Protein AF-A0A174MTY3-F1 (afdb_monomer)

pLDDT: mean 85.65, std 14.79, range [45.59, 98.19]

Foldseek 3Di:
DALVVLCVLQVHDSVVLVVQLVVCCVVVQDPPVQQWDWDDPDPPDIGIDGDPSSSLSCLVVDDGPSSVVVVVVVCCVVVVVVPPPPPDDDDDPDPDDDDPDDDD

Nearest PDB structures (foldseek):
  7qvb-assembly1_A  TM=4.649E-01  e=1.161E+00  Deinococcus radiodurans R1 = ATCC 13939 = DSM 20539
  7rmw-assembly1_A  TM=5.663E-01  e=4.670E+00  Bacillus subtilis

Organism: Bacteroides uniformis (NCBI:txid820)

Secondary structure (DSSP, 8-state):
--HHHHHHHHT--HHHHHHHHHHHHHTTSS-TTTSEEEEEEETTEEEEEE-HHHHHHHHHH--SHHHHHHHHHHHHHHHHTT----------------------

Sequence (104 aa):
MTEREICELFGVIAPTVRAEIKALCKSGVLSIYDIQRIIRISDRYSAEVYNLETIAALAFRVESFGAAKVRRALLERIIHERKEKTAVFVSVVSDGKPNSRWKA

Structure (mmCIF, 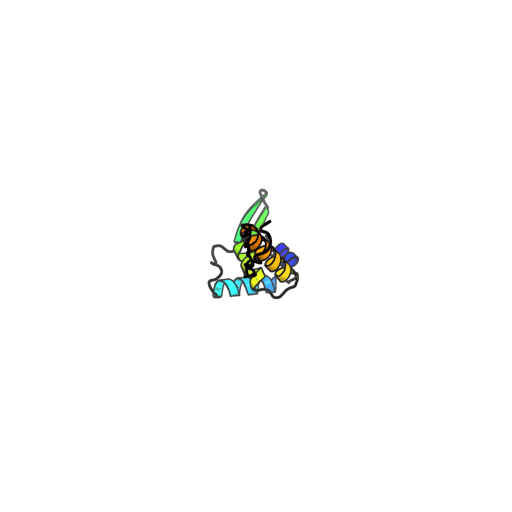N/CA/C/O backbone):
data_AF-A0A174MTY3-F1
#
_entry.id   AF-A0A174MTY3-F1
#
loop_
_atom_site.group_PDB
_atom_site.id
_atom_site.type_symbol
_atom_site.label_atom_id
_atom_site.label_alt_id
_atom_site.label_comp_id
_atom_site.label_asym_id
_atom_site.label_entity_id
_atom_site.label_seq_id
_atom_site.pdbx_PDB_ins_code
_atom_site.Cartn_x
_atom_site.Cartn_y
_atom_site.Cartn_z
_atom_site.occupancy
_atom_site.B_iso_or_equiv
_atom_site.auth_seq_id
_atom_site.auth_comp_id
_atom_site.auth_asym_id
_atom_site.auth_atom_id
_atom_site.pdbx_PDB_model_num
ATOM 1 N N . MET A 1 1 ? 2.058 -0.117 9.845 1.00 92.88 1 MET A N 1
ATOM 2 C CA . MET A 1 1 ? 2.232 1.244 9.302 1.00 92.88 1 MET A CA 1
ATOM 3 C C . MET A 1 1 ? 0.869 1.886 9.153 1.00 92.88 1 MET A C 1
ATOM 5 O O . MET A 1 1 ? -0.063 1.171 8.812 1.00 92.88 1 MET A O 1
ATOM 9 N N . THR A 1 2 ? 0.728 3.174 9.434 1.00 94.50 2 THR A N 1
ATOM 10 C CA . THR A 1 2 ? -0.524 3.925 9.243 1.00 94.50 2 THR A CA 1
ATOM 11 C C . THR A 1 2 ? -0.748 4.261 7.765 1.00 94.50 2 THR A C 1
ATOM 13 O O . THR A 1 2 ? 0.181 4.190 6.960 1.00 94.50 2 THR A O 1
ATOM 16 N N . GLU A 1 3 ? -1.968 4.668 7.393 1.00 95.00 3 GLU A N 1
ATOM 17 C CA . GLU A 1 3 ? -2.273 5.126 6.024 1.00 95.00 3 GLU A CA 1
ATOM 18 C C . GLU A 1 3 ? -1.318 6.245 5.579 1.00 95.00 3 GLU A C 1
ATOM 20 O O . GLU A 1 3 ? -0.807 6.225 4.460 1.00 95.00 3 GLU A O 1
ATOM 25 N N . ARG A 1 4 ? -1.021 7.187 6.482 1.00 95.75 4 ARG A N 1
ATOM 26 C CA . ARG A 1 4 ? -0.103 8.297 6.220 1.00 95.75 4 ARG A CA 1
ATOM 27 C C . ARG A 1 4 ? 1.312 7.811 5.915 1.00 95.75 4 ARG A C 1
ATOM 29 O O . ARG A 1 4 ? 1.889 8.231 4.919 1.00 95.75 4 ARG A O 1
ATOM 36 N N . GLU A 1 5 ? 1.851 6.913 6.734 1.00 96.75 5 GLU A N 1
ATOM 37 C CA . GLU A 1 5 ? 3.191 6.356 6.511 1.00 96.75 5 GLU A CA 1
ATOM 38 C C . GLU A 1 5 ? 3.268 5.595 5.178 1.00 96.75 5 GLU A C 1
ATOM 40 O O . GLU A 1 5 ? 4.291 5.637 4.502 1.00 96.75 5 GLU A O 1
ATOM 45 N N . ILE A 1 6 ? 2.186 4.923 4.765 1.00 97.19 6 ILE A N 1
ATOM 46 C CA . ILE A 1 6 ? 2.108 4.249 3.458 1.00 97.19 6 ILE A CA 1
ATOM 47 C C . ILE A 1 6 ? 2.093 5.267 2.313 1.00 97.19 6 ILE A C 1
ATOM 49 O O . ILE A 1 6 ? 2.787 5.073 1.314 1.00 97.19 6 ILE A O 1
ATOM 53 N N . CYS A 1 7 ? 1.333 6.356 2.453 1.00 97.56 7 CYS A N 1
ATOM 54 C CA . CYS A 1 7 ? 1.312 7.447 1.478 1.00 97.56 7 CYS A CA 1
ATOM 55 C C . CYS A 1 7 ? 2.710 8.038 1.281 1.00 97.56 7 CYS A C 1
ATOM 57 O O . CYS A 1 7 ? 3.165 8.182 0.148 1.00 97.56 7 CYS A O 1
ATOM 59 N N . GLU A 1 8 ? 3.410 8.320 2.381 1.00 97.94 8 GLU A N 1
ATOM 60 C CA . GLU A 1 8 ? 4.777 8.846 2.375 1.00 97.94 8 GLU A CA 1
ATOM 61 C C . GLU A 1 8 ? 5.768 7.831 1.777 1.00 97.94 8 GLU A C 1
ATOM 63 O O . GLU A 1 8 ? 6.570 8.192 0.916 1.00 97.94 8 GLU A O 1
ATOM 68 N N . LEU A 1 9 ? 5.668 6.548 2.151 1.00 97.69 9 LEU A N 1
ATOM 69 C CA . LEU A 1 9 ? 6.522 5.471 1.635 1.00 97.69 9 LEU A CA 1
ATOM 70 C C . LEU A 1 9 ? 6.396 5.305 0.116 1.00 97.69 9 LEU A C 1
ATOM 72 O O . LEU A 1 9 ? 7.399 5.145 -0.583 1.00 97.69 9 LEU A O 1
ATOM 76 N N . PHE A 1 10 ? 5.168 5.309 -0.402 1.00 98.00 10 PHE A N 1
ATOM 77 C CA . PHE A 1 10 ? 4.911 5.115 -1.825 1.00 98.00 10 PHE A CA 1
ATOM 78 C C . PHE A 1 10 ? 4.926 6.416 -2.627 1.00 98.00 10 PHE A C 1
ATOM 80 O O . PHE A 1 10 ? 5.002 6.348 -3.853 1.00 98.00 10 PHE A O 1
ATOM 87 N N . GLY A 1 11 ? 4.902 7.583 -1.986 1.00 97.69 11 GLY A N 1
ATOM 88 C CA . GLY A 1 11 ? 4.771 8.868 -2.672 1.00 97.69 11 GLY A CA 1
ATOM 89 C C . GLY A 1 11 ? 3.425 9.004 -3.387 1.00 97.69 11 GLY A C 1
ATOM 90 O O . GLY A 1 11 ? 3.373 9.486 -4.515 1.00 97.69 11 GLY A O 1
ATOM 91 N N . VAL A 1 12 ? 2.348 8.522 -2.761 1.00 97.56 12 VAL A N 1
ATOM 92 C CA . VAL A 1 12 ? 0.974 8.578 -3.288 1.00 97.56 12 VAL A CA 1
ATOM 93 C C . VAL A 1 12 ? 0.039 9.226 -2.275 1.00 97.56 12 VAL A C 1
ATOM 95 O O . VAL A 1 12 ? 0.393 9.418 -1.115 1.00 97.56 12 VAL A O 1
ATOM 98 N N . ILE A 1 13 ? -1.178 9.552 -2.703 1.00 97.25 13 ILE A N 1
ATOM 99 C CA . ILE A 1 13 ? -2.202 10.129 -1.831 1.00 97.25 13 ILE A CA 1
ATOM 100 C C . ILE A 1 13 ? -3.082 9.046 -1.196 1.00 97.25 13 ILE A C 1
ATOM 102 O O . ILE A 1 13 ? -3.299 7.974 -1.763 1.00 97.25 13 ILE A O 1
ATOM 106 N N . ALA A 1 14 ? -3.663 9.366 -0.040 1.00 96.88 14 ALA A N 1
ATOM 107 C CA . ALA A 1 14 ? -4.511 8.451 0.723 1.00 96.88 14 ALA A CA 1
ATOM 108 C C . ALA A 1 14 ? -5.692 7.848 -0.074 1.00 96.88 14 ALA A C 1
ATOM 110 O O . ALA A 1 14 ? -5.931 6.645 0.042 1.00 96.88 14 ALA A O 1
ATOM 111 N N . PRO A 1 15 ? -6.396 8.598 -0.953 1.00 97.94 15 PRO A N 1
ATOM 112 C CA . PRO A 1 15 ? -7.421 8.014 -1.819 1.00 97.94 15 PRO A CA 1
ATOM 113 C C . PRO A 1 15 ? -6.921 6.857 -2.694 1.00 97.94 15 PRO A C 1
ATOM 115 O O . PRO A 1 15 ? -7.645 5.877 -2.854 1.00 97.94 15 PRO A O 1
ATOM 118 N N . THR A 1 16 ? -5.693 6.937 -3.215 1.00 97.38 16 THR A N 1
ATOM 119 C CA . THR A 1 16 ? -5.086 5.866 -4.017 1.00 97.38 16 THR A CA 1
ATOM 120 C C . THR A 1 16 ? -4.885 4.616 -3.171 1.00 97.38 16 THR A C 1
ATOM 122 O O . THR A 1 16 ? -5.311 3.536 -3.567 1.00 97.38 16 THR A O 1
ATOM 125 N N . VAL A 1 17 ? -4.319 4.762 -1.969 1.00 96.19 17 VAL A N 1
ATOM 126 C CA . VAL A 1 17 ? -4.102 3.635 -1.047 1.00 96.19 17 VAL A CA 1
ATOM 127 C C . VAL A 1 17 ? -5.423 2.929 -0.736 1.00 96.19 17 VAL A C 1
ATOM 129 O O . VAL A 1 17 ? -5.524 1.715 -0.900 1.00 96.19 17 VAL A O 1
ATOM 132 N N . ARG A 1 18 ? -6.474 3.677 -0.377 1.00 95.56 18 ARG A N 1
ATOM 133 C CA . ARG A 1 18 ? -7.797 3.094 -0.084 1.00 95.56 18 ARG A CA 1
ATOM 134 C C . ARG A 1 18 ? -8.420 2.394 -1.285 1.00 95.56 18 ARG A C 1
ATOM 136 O O . ARG A 1 18 ? -9.031 1.336 -1.126 1.00 95.56 18 ARG A O 1
ATOM 143 N N . ALA A 1 19 ? -8.289 2.979 -2.477 1.00 96.75 19 ALA A N 1
ATOM 144 C CA . ALA A 1 19 ? -8.797 2.377 -3.704 1.00 96.75 19 ALA A CA 1
ATOM 145 C C . ALA A 1 19 ? -8.099 1.041 -3.996 1.00 96.75 19 ALA A C 1
ATOM 147 O O . ALA A 1 19 ? -8.778 0.043 -4.250 1.00 96.75 19 ALA A O 1
ATOM 148 N N . GLU A 1 20 ? -6.771 0.996 -3.874 1.00 96.25 20 GLU A N 1
ATOM 149 C CA . GLU A 1 20 ? -5.994 -0.216 -4.129 1.00 96.25 20 GLU A CA 1
ATOM 150 C C . GLU A 1 20 ? -6.233 -1.303 -3.082 1.00 96.25 20 GLU A C 1
ATOM 152 O O . GLU A 1 20 ? -6.395 -2.467 -3.446 1.00 96.25 20 GLU A O 1
ATOM 157 N N . ILE A 1 21 ? -6.360 -0.948 -1.799 1.00 95.19 21 ILE A N 1
ATOM 158 C CA . ILE A 1 21 ? -6.750 -1.902 -0.749 1.00 95.19 21 ILE A CA 1
ATOM 159 C C . ILE A 1 21 ? -8.113 -2.510 -1.078 1.00 95.19 21 ILE A C 1
ATOM 161 O O . ILE A 1 21 ? -8.259 -3.732 -1.093 1.00 95.19 21 ILE A O 1
ATOM 165 N N . LYS A 1 22 ? -9.108 -1.682 -1.422 1.00 94.94 22 LYS A N 1
ATOM 166 C CA . LYS A 1 22 ? -10.442 -2.168 -1.803 1.00 94.94 22 LYS A CA 1
ATOM 167 C C . LYS A 1 22 ? -10.373 -3.100 -3.010 1.00 94.94 22 LYS A C 1
ATOM 169 O O . LYS A 1 22 ? -11.090 -4.100 -3.058 1.00 94.94 22 LYS A O 1
ATOM 174 N N . ALA A 1 23 ? -9.530 -2.788 -3.987 1.00 95.56 23 ALA A N 1
ATOM 175 C CA . ALA A 1 23 ? -9.363 -3.611 -5.171 1.00 95.56 23 ALA A CA 1
ATOM 176 C C . ALA A 1 23 ? -8.643 -4.940 -4.869 1.00 95.56 23 ALA A C 1
ATOM 178 O O . ALA A 1 23 ? -9.024 -5.971 -5.422 1.00 95.56 23 ALA A O 1
ATOM 179 N N . LEU A 1 24 ? -7.674 -4.943 -3.948 1.00 95.31 24 LEU A N 1
ATOM 180 C CA . LEU A 1 24 ? -7.007 -6.147 -3.444 1.00 95.31 24 LEU A CA 1
ATOM 181 C C . LEU A 1 24 ? -7.963 -7.065 -2.672 1.00 95.31 24 LEU A C 1
ATOM 183 O O . LEU A 1 24 ? -7.962 -8.275 -2.909 1.00 95.31 24 LEU A O 1
ATOM 187 N N . CYS A 1 25 ? -8.836 -6.491 -1.838 1.00 93.94 25 CYS A N 1
ATOM 188 C CA . CYS A 1 25 ? -9.903 -7.228 -1.150 1.00 93.94 25 CYS A CA 1
ATOM 189 C C . CYS A 1 25 ? -10.842 -7.906 -2.148 1.00 93.94 25 CYS A C 1
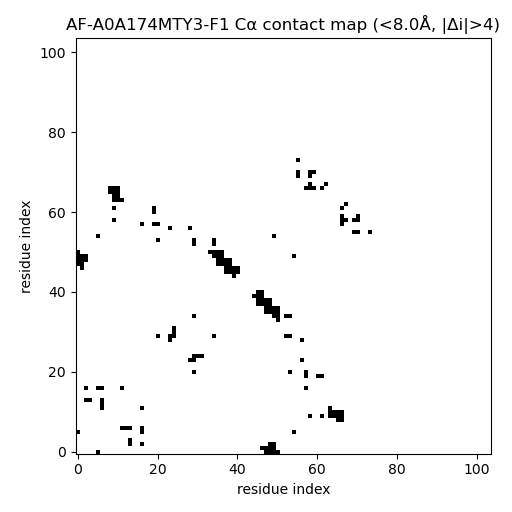ATOM 191 O O . CYS A 1 25 ? -11.133 -9.091 -2.038 1.00 93.94 25 CYS A O 1
ATOM 193 N N . LYS A 1 26 ? -11.294 -7.155 -3.163 1.00 94.62 26 LYS A N 1
ATOM 194 C CA . LYS A 1 26 ? -12.175 -7.682 -4.216 1.00 94.62 26 LYS A CA 1
ATOM 195 C C . LYS A 1 26 ? -11.532 -8.814 -5.011 1.00 94.62 26 LYS A C 1
ATOM 197 O O . LYS A 1 26 ? -12.238 -9.713 -5.444 1.00 94.62 26 LYS A O 1
ATOM 202 N N . SER A 1 27 ? -10.216 -8.767 -5.211 1.00 93.56 27 SER A N 1
ATOM 203 C CA . SER A 1 27 ? -9.478 -9.842 -5.881 1.00 93.56 27 SER A CA 1
ATOM 204 C C . SER A 1 27 ? -9.190 -11.060 -4.995 1.00 93.56 27 SER A C 1
ATOM 206 O O . SER A 1 27 ? -8.626 -12.026 -5.491 1.00 93.56 27 SER A O 1
ATOM 208 N N . GLY A 1 28 ? -9.521 -11.023 -3.699 1.00 91.88 28 GLY A N 1
ATOM 209 C CA . GLY A 1 28 ? -9.220 -12.106 -2.755 1.00 91.88 28 GLY A CA 1
ATOM 210 C C . GLY A 1 28 ? -7.747 -12.211 -2.344 1.00 91.88 28 GLY A C 1
ATOM 211 O O . GLY A 1 28 ? -7.391 -13.123 -1.608 1.00 91.88 28 GLY A O 1
ATOM 212 N N . VAL A 1 29 ? -6.890 -11.281 -2.785 1.00 92.50 29 VAL A N 1
ATOM 213 C CA . VAL A 1 29 ? -5.472 -11.221 -2.386 1.00 92.50 29 VAL A CA 1
ATOM 214 C C . VAL A 1 29 ? -5.334 -10.824 -0.917 1.00 9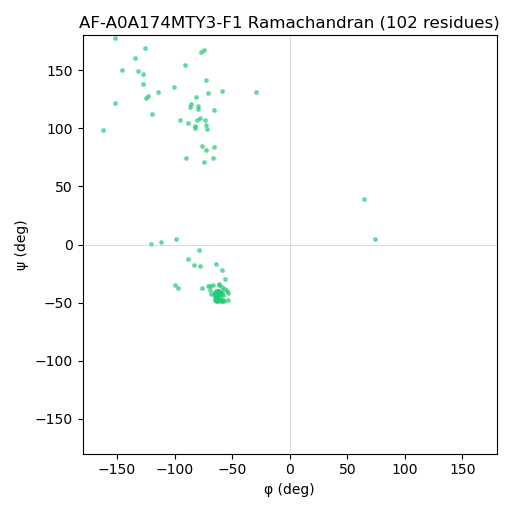2.50 29 VAL A C 1
ATOM 216 O O . VAL A 1 29 ? -4.442 -11.313 -0.234 1.00 92.50 29 VAL A O 1
ATOM 219 N N . LEU A 1 30 ? -6.216 -9.944 -0.434 1.00 92.25 30 LEU A N 1
ATOM 220 C CA . LEU A 1 30 ? -6.302 -9.576 0.976 1.00 92.25 30 LEU A CA 1
ATOM 221 C C . LEU A 1 30 ? -7.640 -10.038 1.554 1.00 92.25 30 LEU A C 1
ATOM 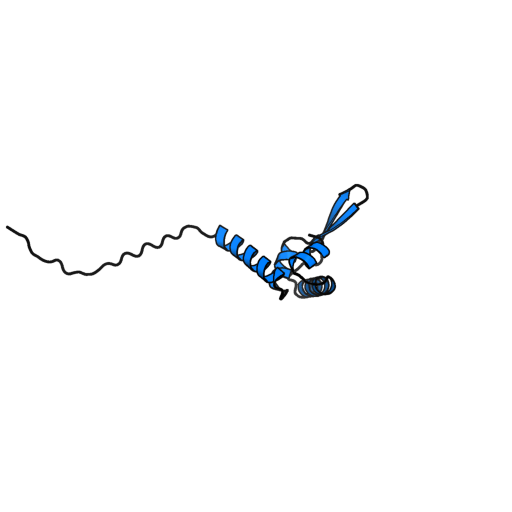223 O O . LEU A 1 30 ? -8.699 -9.762 0.987 1.00 92.25 30 LEU A O 1
ATOM 227 N N . SER A 1 31 ? -7.584 -10.699 2.708 1.00 87.06 31 SER A N 1
ATOM 228 C CA . SER A 1 31 ? -8.748 -10.938 3.564 1.00 87.06 31 SER A CA 1
ATOM 229 C C . SER A 1 31 ? -9.168 -9.621 4.205 1.00 87.06 31 SER A C 1
ATOM 231 O O . SER A 1 31 ? -8.330 -8.948 4.795 1.00 87.06 31 SER A O 1
ATOM 233 N N . ILE A 1 32 ? -10.455 -9.265 4.136 1.00 82.00 32 ILE A N 1
ATOM 234 C CA . ILE A 1 32 ? -11.003 -8.024 4.725 1.00 82.00 32 ILE A CA 1
ATOM 235 C C . ILE A 1 32 ? -10.701 -7.925 6.229 1.00 82.00 32 ILE A C 1
ATOM 237 O O . ILE A 1 32 ? -10.548 -6.826 6.758 1.00 82.00 32 ILE A O 1
ATOM 241 N N . TYR A 1 33 ? -10.587 -9.066 6.907 1.00 79.44 33 TYR A N 1
ATOM 242 C CA . TYR A 1 33 ? -10.418 -9.141 8.356 1.00 79.44 33 TYR A CA 1
ATOM 243 C C . TYR A 1 33 ? -8.968 -8.971 8.819 1.00 79.44 33 TYR A C 1
ATOM 245 O O . TYR A 1 33 ? -8.748 -8.629 9.977 1.00 79.44 33 TYR A O 1
ATOM 253 N N . ASP A 1 34 ? -7.992 -9.141 7.923 1.00 80.00 34 ASP A N 1
ATOM 254 C CA . ASP A 1 34 ? -6.574 -9.227 8.300 1.00 80.00 34 ASP A CA 1
ATOM 255 C C . ASP A 1 34 ? -5.740 -8.029 7.829 1.00 80.00 34 ASP A C 1
ATOM 257 O O . ASP A 1 34 ? -4.537 -7.968 8.062 1.00 80.00 34 ASP A O 1
ATOM 261 N N . ILE A 1 35 ? -6.371 -7.041 7.192 1.00 84.94 35 ILE A N 1
ATOM 262 C CA . ILE A 1 35 ? -5.698 -5.894 6.555 1.00 84.94 35 ILE A CA 1
ATOM 263 C C . ILE A 1 35 ? -4.999 -5.003 7.580 1.00 84.94 35 ILE A C 1
ATOM 265 O O . ILE A 1 35 ? -3.876 -4.532 7.371 1.00 84.94 35 ILE A O 1
ATOM 269 N N . GLN A 1 36 ? -5.683 -4.751 8.690 1.00 86.81 36 GLN A N 1
ATOM 270 C CA . GLN A 1 36 ? -5.302 -3.742 9.660 1.00 86.81 36 GLN A CA 1
ATOM 271 C C . GLN A 1 36 ? -5.646 -4.178 11.075 1.00 86.81 36 GLN A C 1
ATOM 273 O O . GLN A 1 36 ? -6.618 -4.887 11.319 1.00 86.81 36 GLN A O 1
ATOM 278 N N . ARG A 1 37 ? -4.845 -3.705 12.023 1.00 88.00 37 ARG A N 1
ATOM 279 C CA . ARG A 1 37 ? -5.066 -3.892 13.455 1.00 88.00 37 ARG A CA 1
ATOM 280 C C . ARG A 1 37 ? -5.022 -2.549 14.156 1.00 88.00 37 ARG A C 1
ATOM 282 O O . ARG A 1 37 ? -4.249 -1.671 13.776 1.00 88.00 37 ARG A O 1
ATOM 289 N N . ILE A 1 38 ? -5.809 -2.412 15.211 1.00 88.94 38 ILE A N 1
ATOM 290 C CA . ILE A 1 38 ? -5.735 -1.252 16.092 1.00 88.94 38 ILE A CA 1
ATOM 291 C C . ILE A 1 38 ? -4.662 -1.542 17.140 1.00 88.94 38 ILE A C 1
ATOM 293 O O . ILE A 1 38 ? -4.780 -2.495 17.908 1.00 88.94 38 ILE A O 1
ATOM 297 N N . ILE A 1 39 ? -3.609 -0.729 17.170 1.00 88.94 39 ILE A N 1
ATOM 298 C CA . ILE A 1 39 ? -2.603 -0.761 18.234 1.00 88.94 39 ILE A CA 1
ATOM 299 C C . ILE A 1 39 ? -2.866 0.369 19.222 1.00 88.94 39 ILE A C 1
ATOM 301 O O . ILE A 1 39 ? -3.125 1.507 18.832 1.00 88.94 39 ILE A O 1
ATOM 305 N N . ARG A 1 40 ? -2.791 0.063 20.517 1.00 90.50 40 ARG A N 1
ATOM 306 C CA . ARG A 1 40 ? -2.859 1.069 21.579 1.00 90.50 40 ARG A CA 1
ATOM 307 C C . ARG A 1 40 ? -1.456 1.619 21.804 1.00 90.50 40 ARG A C 1
ATOM 309 O O . ARG A 1 40 ? -0.536 0.864 22.098 1.00 90.50 40 ARG A O 1
ATOM 316 N N . ILE A 1 41 ? -1.301 2.923 21.622 1.00 86.56 41 ILE A N 1
ATOM 317 C CA . ILE A 1 41 ? -0.026 3.632 21.786 1.00 86.56 41 ILE A CA 1
ATOM 318 C C . ILE A 1 41 ? 0.039 4.262 23.181 1.00 86.56 41 ILE A C 1
ATOM 320 O O . ILE A 1 41 ? 1.089 4.269 23.811 1.00 86.56 41 ILE A O 1
ATOM 324 N N . SER A 1 42 ? -1.089 4.765 23.685 1.00 90.19 42 SER A N 1
ATOM 325 C CA . SER A 1 42 ? -1.229 5.261 25.056 1.00 90.19 42 SER A CA 1
ATOM 326 C C . SER A 1 42 ? -2.671 5.111 25.532 1.00 90.19 42 SER A C 1
ATOM 328 O O . SER A 1 42 ? -3.547 4.706 24.764 1.00 90.19 42 SER A O 1
ATOM 330 N N . ASP A 1 43 ? -2.951 5.470 26.787 1.00 82.56 43 ASP A N 1
ATOM 331 C CA . ASP A 1 43 ? -4.274 5.255 27.376 1.00 82.56 43 ASP A CA 1
ATOM 332 C C . ASP A 1 43 ? -5.437 5.925 26.642 1.00 82.56 43 ASP A C 1
ATOM 334 O O . ASP A 1 43 ? -6.582 5.479 26.748 1.00 82.56 43 ASP A O 1
ATOM 338 N N . ARG A 1 44 ? -5.142 6.967 25.863 1.00 88.94 44 ARG A N 1
ATOM 339 C CA . ARG A 1 44 ? -6.126 7.685 25.047 1.00 88.94 44 ARG A CA 1
ATOM 340 C C . ARG A 1 44 ? -5.819 7.670 23.554 1.00 88.94 44 ARG A C 1
ATOM 342 O O . ARG A 1 44 ? -6.568 8.273 22.793 1.00 88.94 44 ARG A O 1
ATOM 349 N N . TYR A 1 45 ? -4.735 7.023 23.127 1.00 87.12 45 TYR A N 1
ATOM 350 C CA . TYR A 1 45 ? -4.309 7.051 21.732 1.00 87.12 45 TYR A CA 1
ATOM 351 C C . TYR A 1 45 ? -4.164 5.644 21.167 1.00 87.12 45 TYR A C 1
ATOM 353 O O . TYR A 1 45 ? -3.449 4.796 21.706 1.00 87.12 45 TYR A O 1
ATOM 361 N N . SER A 1 46 ? -4.838 5.416 20.047 1.00 88.25 46 SER A N 1
ATOM 362 C CA . SER A 1 46 ? -4.739 4.190 19.269 1.00 88.25 46 SER A CA 1
ATOM 363 C C . SER A 1 46 ? -4.534 4.536 17.803 1.00 88.25 46 SER A C 1
ATOM 365 O O . SER A 1 46 ? -4.985 5.589 17.351 1.00 88.25 46 SER A O 1
ATOM 367 N N . ALA A 1 47 ? -3.836 3.667 17.084 1.00 88.94 47 ALA A N 1
ATOM 368 C CA . ALA A 1 47 ? -3.589 3.825 15.664 1.00 88.94 47 ALA A CA 1
ATOM 369 C C . ALA A 1 47 ? -4.002 2.567 14.914 1.00 88.94 47 ALA A C 1
ATOM 371 O O . ALA A 1 47 ? -3.718 1.445 15.333 1.00 88.94 47 ALA A O 1
ATOM 372 N N . GLU A 1 48 ? -4.639 2.778 13.774 1.00 90.88 48 GLU A N 1
ATOM 373 C CA . GLU A 1 48 ? -4.891 1.738 12.797 1.00 90.88 48 GLU A CA 1
ATOM 374 C C . GLU A 1 48 ? -3.617 1.506 11.986 1.00 90.88 48 GLU A C 1
ATOM 376 O O . GLU A 1 48 ? -3.072 2.422 11.361 1.00 90.88 48 GLU A O 1
ATOM 381 N N . VAL A 1 49 ? -3.097 0.284 12.054 1.00 93.62 49 VAL A N 1
ATOM 382 C CA . VAL A 1 49 ? -1.867 -0.091 11.366 1.00 93.62 49 VAL A CA 1
ATOM 383 C C . VAL A 1 49 ? -2.101 -1.265 10.438 1.00 93.62 49 VAL A C 1
ATOM 385 O O . VAL A 1 49 ? -2.572 -2.326 10.844 1.00 93.62 49 VAL A O 1
ATOM 388 N N . TYR A 1 50 ? -1.683 -1.078 9.196 1.00 94.25 50 TYR A N 1
ATOM 389 C CA . TYR A 1 50 ? -1.682 -2.099 8.166 1.00 94.25 50 TYR A CA 1
ATOM 390 C C . TYR A 1 50 ? -0.584 -3.127 8.413 1.00 94.25 50 TYR A C 1
ATOM 392 O O . TYR A 1 50 ? 0.525 -2.782 8.861 1.00 94.25 50 TYR A O 1
ATOM 400 N N . ASN A 1 51 ? -0.914 -4.386 8.129 1.00 92.44 51 ASN A N 1
ATOM 401 C CA . ASN A 1 51 ? 0.005 -5.510 8.236 1.00 92.44 51 ASN A CA 1
ATOM 402 C C . ASN A 1 51 ? 1.032 -5.516 7.079 1.00 92.4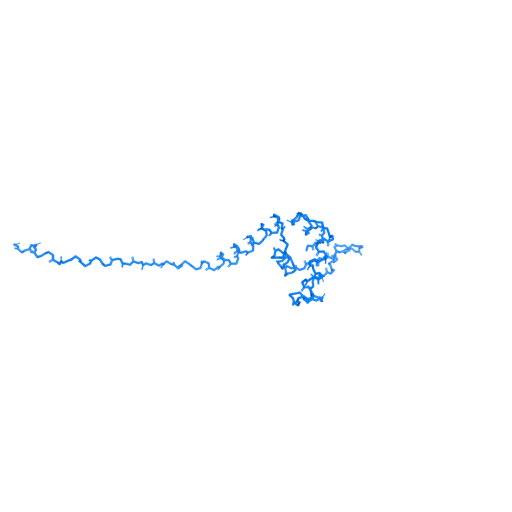4 51 ASN A C 1
ATOM 404 O O . ASN A 1 51 ? 0.910 -4.778 6.096 1.00 92.44 51 ASN A O 1
ATOM 408 N N . LEU A 1 52 ? 2.077 -6.339 7.207 1.00 91.94 52 LEU A N 1
ATOM 409 C CA . LEU A 1 52 ? 3.139 -6.405 6.198 1.00 91.94 52 LEU A CA 1
ATOM 410 C C . LEU A 1 52 ? 2.639 -6.974 4.864 1.00 91.94 52 LEU A C 1
ATOM 412 O O . LEU A 1 52 ? 3.075 -6.506 3.817 1.00 91.94 52 LEU A O 1
ATOM 416 N N . GLU A 1 53 ? 1.712 -7.932 4.895 1.00 93.06 53 GLU A N 1
ATOM 417 C CA . GLU A 1 53 ? 1.117 -8.528 3.692 1.00 93.06 53 GLU A CA 1
ATOM 418 C C . GLU A 1 53 ? 0.401 -7.479 2.838 1.00 93.06 53 GLU A C 1
ATOM 420 O O . GLU A 1 53 ? 0.602 -7.423 1.628 1.00 93.06 53 GLU A O 1
ATOM 425 N N . THR A 1 54 ? -0.347 -6.577 3.473 1.00 94.88 54 THR A N 1
ATOM 426 C CA . THR A 1 54 ? -1.016 -5.452 2.816 1.00 94.88 54 THR A CA 1
ATOM 427 C C . THR A 1 54 ? 0.001 -4.507 2.193 1.00 94.88 54 THR A C 1
ATOM 429 O O . THR A 1 54 ? -0.144 -4.125 1.034 1.00 94.88 54 THR A O 1
ATOM 432 N N . ILE A 1 55 ? 1.060 -4.150 2.927 1.00 95.69 55 ILE A N 1
ATOM 433 C CA . ILE A 1 55 ? 2.113 -3.261 2.414 1.00 95.69 55 ILE A CA 1
ATOM 434 C C . ILE A 1 55 ? 2.825 -3.910 1.219 1.00 95.69 55 ILE A C 1
ATOM 436 O O . ILE A 1 55 ? 3.065 -3.245 0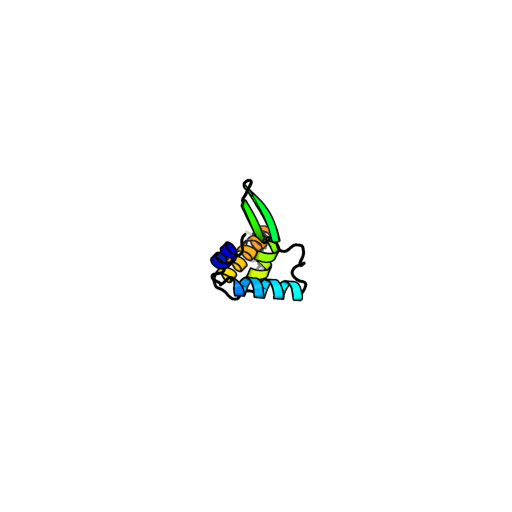.212 1.00 95.69 55 ILE A O 1
ATOM 440 N N . ALA A 1 56 ? 3.127 -5.208 1.293 1.00 96.00 56 ALA A N 1
ATOM 441 C CA . ALA A 1 56 ? 3.742 -5.951 0.201 1.00 96.00 56 ALA A CA 1
ATOM 442 C C . ALA A 1 56 ? 2.815 -6.020 -1.021 1.00 96.00 56 ALA A C 1
ATOM 444 O O . ALA A 1 56 ? 3.233 -5.673 -2.123 1.00 96.00 56 ALA A O 1
ATOM 445 N N . ALA A 1 57 ? 1.545 -6.385 -0.834 1.00 96.19 57 ALA A N 1
ATOM 446 C CA . ALA A 1 57 ? 0.560 -6.447 -1.911 1.00 96.19 57 ALA A CA 1
ATOM 447 C C . ALA A 1 57 ? 0.381 -5.085 -2.602 1.00 96.19 57 ALA A C 1
ATOM 449 O O . ALA A 1 57 ? 0.379 -5.006 -3.831 1.00 96.19 57 ALA A O 1
ATOM 450 N N . LEU A 1 58 ? 0.313 -3.998 -1.827 1.00 96.94 58 LEU A N 1
ATOM 451 C CA . LEU A 1 58 ? 0.272 -2.641 -2.369 1.00 96.94 58 LEU A CA 1
ATOM 452 C C . LEU A 1 58 ? 1.542 -2.289 -3.141 1.00 96.94 58 LEU A C 1
ATOM 454 O O . LEU A 1 58 ? 1.442 -1.701 -4.214 1.00 96.94 58 LEU A O 1
ATOM 458 N N . ALA A 1 59 ? 2.723 -2.679 -2.654 1.00 97.81 59 ALA A N 1
ATOM 459 C CA . ALA A 1 59 ? 3.969 -2.442 -3.374 1.00 97.81 59 ALA A CA 1
ATOM 460 C C . ALA A 1 59 ? 3.942 -3.092 -4.764 1.00 97.81 59 ALA A C 1
ATOM 462 O O . ALA A 1 59 ? 4.445 -2.495 -5.708 1.00 97.81 59 ALA A O 1
ATOM 463 N N . PHE A 1 60 ? 3.332 -4.269 -4.924 1.00 96.94 60 PHE A N 1
ATOM 464 C CA . PHE A 1 60 ? 3.193 -4.934 -6.227 1.00 96.94 60 PHE A CA 1
ATOM 465 C C . PHE A 1 60 ? 2.086 -4.376 -7.122 1.00 96.94 60 PHE A C 1
ATOM 467 O O . PHE A 1 60 ? 2.141 -4.582 -8.331 1.00 96.94 60 PHE A O 1
ATOM 474 N N . ARG A 1 61 ? 1.126 -3.643 -6.556 1.00 95.31 61 ARG A N 1
ATOM 475 C CA . ARG A 1 61 ? -0.024 -3.111 -7.290 1.00 95.31 61 ARG A CA 1
ATOM 476 C C . ARG A 1 61 ? 0.115 -1.638 -7.675 1.00 95.31 61 ARG A C 1
ATOM 478 O O . ARG A 1 61 ? -0.340 -1.240 -8.738 1.00 95.31 61 ARG A O 1
ATOM 485 N N . VAL A 1 62 ? 0.746 -0.832 -6.824 1.00 96.69 62 VAL A N 1
ATOM 486 C CA . VAL A 1 62 ? 0.900 0.612 -7.027 1.00 96.69 62 VAL A CA 1
ATOM 487 C C . VAL A 1 62 ? 2.060 0.907 -7.980 1.00 96.69 62 VAL A C 1
ATOM 489 O O . VAL A 1 62 ? 3.211 0.510 -7.760 1.00 96.69 62 VAL A O 1
ATOM 492 N N . GLU A 1 63 ? 1.778 1.687 -9.017 1.00 96.38 63 GLU A N 1
ATOM 493 C CA . GLU A 1 63 ? 2.774 2.181 -9.968 1.00 96.38 63 GLU A CA 1
ATOM 494 C C . GLU A 1 63 ? 3.358 3.521 -9.509 1.00 96.38 63 GLU A C 1
ATOM 496 O O . GLU A 1 63 ? 3.049 4.587 -10.034 1.00 96.38 63 GLU A O 1
ATOM 501 N N . SER A 1 64 ? 4.221 3.475 -8.495 1.00 97.81 64 SER A N 1
ATOM 502 C CA . SER A 1 64 ? 4.954 4.651 -8.026 1.00 97.81 64 SER A CA 1
ATOM 503 C C . SER A 1 64 ? 6.433 4.354 -7.805 1.00 97.81 64 SER A C 1
ATOM 505 O O . SER A 1 64 ? 6.849 3.204 -7.637 1.00 97.81 64 SER A O 1
ATOM 507 N N . PHE A 1 65 ? 7.251 5.408 -7.770 1.00 97.56 65 PHE A N 1
ATOM 508 C CA . PHE A 1 65 ? 8.682 5.280 -7.496 1.00 97.56 65 PHE A CA 1
ATOM 509 C C . PHE A 1 65 ? 8.958 4.708 -6.097 1.00 97.56 65 PHE A C 1
ATOM 511 O O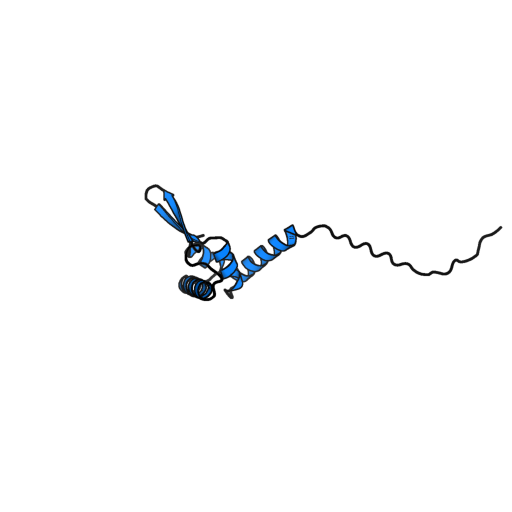 . PHE A 1 65 ? 9.829 3.851 -5.936 1.00 97.56 65 PHE A O 1
ATOM 518 N N . GLY A 1 66 ? 8.189 5.136 -5.090 1.00 97.69 66 GLY A N 1
ATOM 519 C CA . GLY A 1 66 ? 8.287 4.593 -3.735 1.00 97.69 66 GLY A CA 1
ATOM 520 C C . GLY A 1 66 ? 7.912 3.110 -3.686 1.00 97.69 66 GLY A C 1
ATOM 521 O O . GLY A 1 66 ? 8.661 2.301 -3.139 1.00 97.69 66 GLY A O 1
ATOM 522 N N . ALA A 1 67 ? 6.825 2.716 -4.357 1.00 97.88 67 ALA A N 1
ATOM 523 C CA . ALA A 1 67 ? 6.429 1.313 -4.466 1.00 97.88 67 ALA A CA 1
ATOM 524 C C . ALA A 1 67 ? 7.489 0.468 -5.191 1.00 97.88 67 ALA A C 1
ATOM 526 O O . ALA A 1 67 ? 7.809 -0.632 -4.742 1.00 97.88 67 ALA A O 1
ATOM 527 N N . ALA A 1 68 ? 8.117 0.994 -6.248 1.00 98.19 68 ALA A N 1
ATOM 528 C CA . ALA A 1 68 ? 9.206 0.316 -6.952 1.00 98.19 68 ALA A CA 1
ATOM 529 C C . ALA A 1 68 ? 10.416 0.032 -6.047 1.00 98.19 68 ALA A C 1
ATOM 531 O O . ALA A 1 68 ? 10.975 -1.066 -6.094 1.00 98.19 68 ALA A O 1
ATOM 532 N N . LYS A 1 69 ? 10.794 0.985 -5.183 1.00 98.06 69 LYS A N 1
ATOM 533 C CA . LYS A 1 69 ? 11.853 0.777 -4.182 1.00 98.06 69 LYS A CA 1
ATOM 534 C C . LYS A 1 69 ? 11.490 -0.319 -3.186 1.00 98.06 69 LYS A C 1
ATOM 536 O O . LYS A 1 69 ? 12.327 -1.168 -2.893 1.00 98.06 69 LYS A O 1
ATOM 541 N N . VAL A 1 70 ? 10.249 -0.330 -2.704 1.00 97.38 70 VAL A N 1
ATOM 542 C CA . VAL A 1 70 ? 9.770 -1.352 -1.764 1.00 97.38 70 VAL A CA 1
ATOM 543 C C . VAL A 1 70 ? 9.746 -2.732 -2.418 1.00 97.38 70 VAL A C 1
ATOM 545 O O . VAL A 1 70 ? 10.285 -3.671 -1.839 1.00 97.38 70 VAL A O 1
ATOM 548 N N . ARG A 1 71 ? 9.225 -2.862 -3.650 1.00 97.12 71 ARG A N 1
ATOM 549 C CA . ARG A 1 71 ? 9.290 -4.117 -4.425 1.00 97.12 71 ARG A CA 1
ATOM 550 C C . ARG A 1 71 ? 10.720 -4.628 -4.540 1.00 97.12 71 ARG A C 1
ATOM 552 O O . ARG A 1 71 ? 10.974 -5.799 -4.277 1.00 97.12 71 ARG A O 1
ATOM 559 N N . ARG A 1 72 ? 11.658 -3.748 -4.904 1.00 96.62 72 ARG A N 1
ATOM 560 C CA . ARG A 1 72 ? 13.076 -4.096 -5.023 1.00 96.62 72 ARG A CA 1
ATOM 561 C C . ARG A 1 72 ? 13.643 -4.594 -3.694 1.00 96.62 72 ARG A C 1
ATOM 563 O O . ARG A 1 72 ? 14.243 -5.659 -3.682 1.00 96.62 72 ARG A O 1
ATOM 570 N N . ALA A 1 73 ? 13.406 -3.882 -2.594 1.00 95.81 73 ALA A N 1
ATOM 571 C CA . ALA A 1 73 ? 13.885 -4.280 -1.271 1.00 95.81 73 ALA A CA 1
ATOM 572 C C . ALA A 1 73 ? 13.297 -5.628 -0.809 1.00 95.81 73 ALA A C 1
ATOM 574 O O . ALA A 1 73 ? 14.015 -6.453 -0.245 1.00 95.81 73 ALA A O 1
ATOM 575 N N . LEU A 1 74 ? 12.010 -5.882 -1.080 1.00 95.06 74 LEU A N 1
ATOM 576 C CA . LEU A 1 74 ? 11.365 -7.165 -0.784 1.00 95.06 74 LEU A CA 1
ATOM 577 C C . LEU A 1 74 ? 11.993 -8.308 -1.593 1.00 95.06 74 LEU A C 1
ATOM 579 O O . LEU A 1 74 ? 12.340 -9.340 -1.022 1.00 95.06 74 LEU A O 1
ATOM 583 N N . LEU A 1 75 ? 12.184 -8.117 -2.902 1.00 94.38 75 LEU A N 1
ATOM 584 C CA . LEU A 1 75 ? 12.813 -9.115 -3.771 1.00 94.38 75 LEU A CA 1
ATOM 585 C C . LEU A 1 75 ? 14.272 -9.366 -3.387 1.00 94.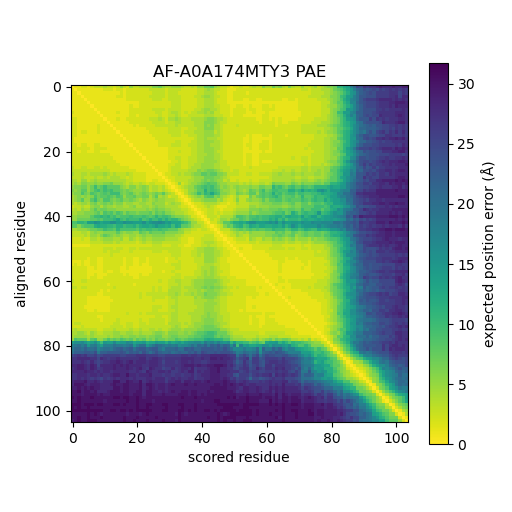38 75 LEU A C 1
ATOM 587 O O . LEU A 1 75 ? 14.678 -10.519 -3.284 1.00 94.38 75 LEU A O 1
ATOM 591 N N . GLU A 1 76 ? 15.049 -8.311 -3.136 1.00 92.69 76 GLU A N 1
ATOM 592 C CA . GLU A 1 76 ? 16.437 -8.429 -2.685 1.00 92.69 76 GLU A CA 1
ATOM 593 C C . GLU A 1 76 ? 16.516 -9.221 -1.381 1.00 92.69 76 GLU A C 1
ATOM 595 O O . GLU A 1 76 ? 17.339 -10.125 -1.291 1.00 92.69 76 GLU A O 1
ATOM 600 N N . ARG A 1 77 ? 15.628 -8.971 -0.412 1.00 89.38 77 ARG A N 1
ATOM 601 C CA . ARG A 1 77 ? 15.596 -9.724 0.848 1.00 89.38 77 ARG A CA 1
ATOM 602 C C . ARG A 1 77 ? 15.276 -11.207 0.638 1.00 89.38 77 ARG A C 1
ATOM 604 O O . ARG A 1 77 ? 16.016 -12.055 1.124 1.00 89.38 77 ARG A O 1
ATOM 611 N N . ILE A 1 78 ? 14.230 -11.520 -0.129 1.00 87.88 78 ILE A N 1
ATOM 612 C CA . ILE A 1 78 ? 13.801 -12.907 -0.392 1.00 87.88 78 ILE A CA 1
ATOM 613 C C . ILE A 1 78 ? 14.864 -13.684 -1.188 1.00 87.88 78 ILE A C 1
ATOM 615 O O . ILE A 1 78 ? 15.117 -14.858 -0.923 1.00 87.88 78 ILE A O 1
ATOM 619 N N . ILE A 1 79 ? 15.490 -13.045 -2.181 1.00 85.50 79 ILE A N 1
ATOM 620 C CA . ILE A 1 79 ? 16.508 -13.677 -3.033 1.00 85.50 79 ILE A CA 1
ATOM 621 C C . ILE A 1 79 ? 17.842 -13.801 -2.287 1.00 85.50 79 ILE A C 1
ATOM 623 O O . ILE A 1 79 ? 18.537 -14.803 -2.446 1.00 85.50 79 ILE A O 1
ATOM 627 N N . HIS A 1 80 ? 18.210 -12.811 -1.467 1.00 70.94 80 HIS A N 1
ATOM 628 C CA . HIS A 1 80 ? 19.446 -12.838 -0.687 1.00 70.94 80 HIS A CA 1
ATOM 629 C C . HIS A 1 80 ? 19.448 -13.965 0.349 1.00 70.94 80 HIS A C 1
ATOM 631 O O . HIS A 1 80 ? 20.454 -14.658 0.472 1.00 70.94 80 HIS A O 1
ATOM 637 N N . GLU A 1 81 ? 18.319 -14.216 1.016 1.00 61.62 81 GLU A N 1
ATOM 638 C CA . GLU A 1 81 ? 18.169 -15.358 1.931 1.00 61.62 81 GLU A CA 1
ATOM 639 C C . GLU A 1 81 ? 18.290 -16.719 1.215 1.00 61.62 81 GLU A C 1
ATOM 641 O O . GLU A 1 81 ? 18.567 -17.728 1.857 1.00 61.62 81 GLU A O 1
ATOM 646 N N . ARG A 1 82 ? 18.160 -16.758 -0.122 1.00 58.59 82 ARG A N 1
ATOM 647 C CA . ARG A 1 82 ? 18.304 -17.971 -0.946 1.00 58.59 82 ARG A CA 1
ATOM 648 C C . ARG A 1 82 ? 19.680 -18.124 -1.608 1.00 58.59 82 ARG A C 1
ATOM 650 O O . ARG A 1 82 ? 19.881 -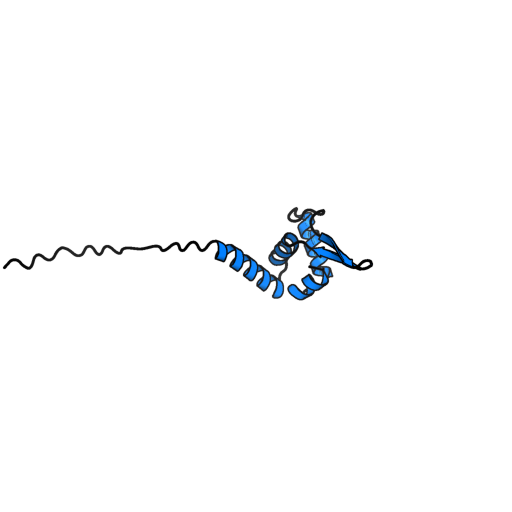19.064 -2.375 1.00 58.59 82 ARG A O 1
ATOM 657 N N . LYS A 1 83 ? 20.649 -17.242 -1.331 1.00 57.31 83 LYS A N 1
ATOM 658 C CA . LYS A 1 83 ? 22.052 -17.469 -1.718 1.00 57.31 83 LYS A CA 1
ATOM 659 C C . LYS A 1 83 ? 22.684 -18.522 -0.801 1.00 57.31 83 LYS A C 1
ATOM 661 O O . LYS A 1 83 ? 23.603 -18.230 -0.039 1.00 57.31 83 LYS A O 1
ATOM 666 N N . GLU A 1 84 ? 22.273 -19.780 -0.942 1.00 61.28 84 GLU A N 1
ATOM 667 C CA . GLU A 1 84 ? 23.280 -20.830 -0.824 1.00 61.28 84 GLU A CA 1
ATOM 668 C C . GLU A 1 84 ? 24.327 -20.555 -1.906 1.00 61.28 84 GLU A C 1
ATOM 670 O O . GLU A 1 84 ? 23.999 -20.232 -3.050 1.00 61.28 84 GLU A O 1
ATOM 675 N N . LYS A 1 85 ? 25.607 -20.593 -1.537 1.00 60.25 85 LYS A N 1
ATOM 676 C CA . LYS A 1 85 ? 26.705 -20.449 -2.491 1.00 60.25 85 LYS A CA 1
ATOM 677 C C . LYS A 1 85 ? 26.685 -21.662 -3.425 1.00 60.25 85 LYS A C 1
ATOM 679 O O . LYS A 1 85 ? 27.419 -22.616 -3.196 1.00 60.25 85 LYS A O 1
ATOM 684 N N . THR A 1 86 ? 25.871 -21.648 -4.477 1.00 59.75 86 THR A N 1
ATOM 685 C CA . THR A 1 86 ? 25.967 -22.642 -5.547 1.00 59.75 86 THR A CA 1
ATOM 686 C C . THR A 1 86 ? 27.220 -22.322 -6.360 1.00 59.75 86 THR A C 1
ATOM 688 O O . THR A 1 86 ? 27.180 -21.624 -7.371 1.00 59.75 86 THR A O 1
ATOM 691 N N . ALA A 1 87 ? 28.374 -22.758 -5.855 1.00 65.12 87 ALA A N 1
ATOM 692 C CA . ALA A 1 87 ? 29.626 -22.737 -6.589 1.00 65.12 87 ALA A CA 1
ATOM 693 C C . ALA A 1 87 ? 29.545 -23.814 -7.677 1.00 65.12 87 ALA A C 1
ATOM 695 O O . ALA A 1 87 ? 29.705 -25.002 -7.408 1.00 65.12 87 ALA A O 1
ATOM 696 N N . VAL A 1 88 ? 29.240 -23.399 -8.905 1.00 67.38 88 VAL A N 1
ATOM 697 C CA . VAL A 1 88 ? 29.278 -24.287 -10.069 1.00 67.38 88 VAL A CA 1
ATOM 698 C C . VAL A 1 88 ? 30.728 -24.363 -10.543 1.00 67.38 88 VAL A C 1
ATOM 700 O O . VAL A 1 88 ? 31.234 -23.436 -11.173 1.00 67.38 88 VAL A O 1
ATOM 703 N N . PHE A 1 89 ? 31.415 -25.456 -10.211 1.00 66.38 89 PHE A N 1
ATOM 704 C CA . PHE A 1 89 ? 32.727 -25.765 -10.776 1.00 66.38 89 PHE A CA 1
ATOM 705 C C . PHE A 1 89 ? 32.527 -26.392 -12.156 1.00 66.38 89 PHE A C 1
ATOM 707 O O . PHE A 1 89 ? 32.087 -27.533 -12.265 1.00 66.38 89 PHE A O 1
ATOM 714 N N . VAL A 1 90 ? 32.840 -25.643 -13.213 1.00 70.12 90 VAL A N 1
ATOM 715 C CA . VAL A 1 90 ? 32.910 -26.184 -14.575 1.00 70.12 90 VAL A CA 1
ATOM 716 C C . VAL A 1 90 ? 34.362 -26.549 -14.854 1.00 70.12 90 VAL A C 1
ATOM 718 O O . VAL A 1 90 ? 35.204 -25.670 -15.027 1.00 70.12 90 VAL A O 1
ATOM 721 N N . SER A 1 91 ? 34.671 -27.844 -14.882 1.00 71.25 91 SER A N 1
ATOM 722 C CA . SER A 1 91 ? 35.934 -28.325 -15.434 1.00 71.25 91 SER A CA 1
ATOM 723 C C . SER A 1 91 ? 35.824 -28.365 -16.958 1.00 71.25 91 SER A C 1
ATOM 725 O O . SER A 1 91 ? 35.025 -29.106 -17.526 1.00 71.25 91 SER A O 1
ATOM 727 N N . VAL A 1 92 ? 36.638 -27.560 -17.639 1.00 71.56 92 VAL A N 1
ATOM 728 C CA . VAL A 1 92 ? 36.860 -27.712 -19.079 1.00 71.56 92 VAL A CA 1
ATOM 729 C C . VAL A 1 92 ? 37.913 -28.803 -19.246 1.00 71.56 92 VAL A C 1
ATOM 731 O O . VAL A 1 92 ? 39.100 -28.564 -19.030 1.00 71.56 92 VAL A O 1
ATOM 734 N N . VAL A 1 93 ? 37.483 -30.022 -19.574 1.00 64.81 93 VAL A N 1
ATOM 735 C CA . VAL A 1 93 ? 38.396 -31.058 -20.072 1.00 64.81 93 VAL A CA 1
ATOM 736 C C . VAL A 1 93 ? 38.774 -30.662 -21.494 1.00 64.81 93 VAL A C 1
ATOM 738 O O . VAL A 1 93 ? 37.985 -30.802 -22.423 1.00 64.81 93 VAL A O 1
ATOM 741 N N . SER A 1 94 ? 39.977 -30.122 -21.660 1.00 62.22 94 SER A N 1
ATOM 742 C CA . SER A 1 94 ? 40.604 -30.039 -22.974 1.00 62.22 94 SER A CA 1
ATOM 743 C C . SER A 1 94 ? 41.164 -31.419 -23.305 1.00 62.22 94 SER A C 1
ATOM 745 O O . SER A 1 94 ? 42.158 -31.830 -22.704 1.00 62.22 94 SER A O 1
ATOM 747 N N . ASP A 1 95 ? 40.551 -32.124 -24.259 1.00 63.19 95 ASP A N 1
ATOM 748 C CA . ASP A 1 95 ? 41.119 -33.324 -24.888 1.00 63.19 95 ASP A CA 1
ATOM 749 C C . ASP A 1 95 ? 42.361 -32.940 -25.713 1.00 63.19 95 ASP A C 1
ATOM 751 O O . ASP A 1 95 ? 42.358 -32.847 -26.941 1.00 63.19 95 ASP A O 1
ATOM 755 N N . GLY A 1 96 ? 43.459 -32.665 -25.013 1.00 60.69 96 GLY A N 1
ATOM 756 C CA . GLY A 1 96 ? 44.789 -32.564 -25.587 1.00 60.69 96 GLY A CA 1
ATOM 757 C C . GLY A 1 96 ? 45.429 -33.945 -25.594 1.00 60.69 96 GLY A C 1
ATOM 758 O O . GLY A 1 96 ? 45.852 -34.429 -24.548 1.00 60.69 96 GLY A O 1
ATOM 759 N N . LYS A 1 97 ? 45.498 -34.572 -26.775 1.00 63.31 97 LYS A N 1
ATOM 760 C CA . LYS A 1 97 ? 46.287 -35.785 -27.076 1.00 63.31 97 LYS A CA 1
ATOM 761 C C . LYS A 1 97 ? 47.559 -35.884 -26.204 1.00 63.31 97 LYS A C 1
ATOM 763 O O . LYS A 1 97 ? 48.332 -34.922 -26.191 1.00 63.31 97 LYS A O 1
ATOM 768 N N . PRO A 1 98 ? 47.856 -37.029 -25.558 1.00 53.00 98 PRO A N 1
ATOM 769 C CA . PRO A 1 98 ? 49.089 -37.172 -24.791 1.00 53.00 98 PRO A CA 1
ATOM 770 C C . PRO A 1 98 ? 50.295 -37.113 -25.738 1.00 53.00 98 PRO A C 1
ATOM 772 O O . PRO A 1 98 ? 50.459 -37.961 -26.615 1.00 53.00 98 PRO A O 1
ATOM 775 N N . ASN A 1 99 ? 51.137 -36.090 -25.580 1.00 56.53 99 ASN A N 1
ATOM 776 C CA . ASN A 1 99 ? 52.393 -35.978 -26.313 1.00 56.53 99 ASN A CA 1
ATOM 777 C C . ASN A 1 99 ? 53.402 -36.985 -25.737 1.00 56.53 99 ASN A C 1
ATOM 779 O O . ASN A 1 99 ? 53.914 -36.813 -24.631 1.00 56.53 99 ASN A O 1
ATOM 783 N N . SER A 1 100 ? 53.678 -38.053 -26.484 1.00 64.56 100 SER A N 1
ATOM 784 C CA . SER A 1 100 ? 54.699 -39.055 -26.177 1.00 64.56 100 SER A CA 1
ATOM 785 C C . SER A 1 100 ? 56.101 -38.518 -26.492 1.00 64.56 100 SER A C 1
ATOM 787 O O . SER A 1 100 ? 56.655 -38.741 -27.567 1.00 64.56 100 SER A O 1
ATOM 789 N N . ARG A 1 101 ? 56.679 -37.786 -25.547 1.00 58.94 101 ARG A N 1
ATOM 790 C CA . ARG A 1 101 ? 58.097 -37.396 -25.492 1.00 58.94 101 ARG A CA 1
ATOM 791 C C . ARG A 1 101 ? 58.280 -36.999 -24.032 1.00 58.94 101 ARG A C 1
ATOM 793 O O . ARG A 1 101 ? 57.689 -36.014 -23.624 1.00 58.94 101 ARG A O 1
ATOM 800 N N . TRP A 1 102 ? 58.802 -37.851 -23.155 1.00 46.38 102 TRP A N 1
ATOM 801 C CA . TRP A 1 102 ? 60.213 -38.199 -23.048 1.00 46.38 102 TRP A CA 1
ATOM 802 C C . TRP A 1 102 ? 60.371 -39.617 -22.478 1.00 46.38 102 TRP A C 1
ATOM 804 O O . TRP A 1 102 ? 59.926 -39.903 -21.369 1.00 46.38 102 TRP A O 1
ATOM 814 N N . LYS A 1 103 ? 61.030 -40.495 -23.236 1.00 45.59 103 LYS A N 1
ATOM 815 C CA . LYS A 1 103 ? 61.831 -41.589 -22.685 1.00 45.59 103 LYS A CA 1
ATOM 816 C C . LYS A 1 103 ? 63.260 -41.373 -23.171 1.00 45.59 103 LYS A C 1
ATOM 818 O O . LYS A 1 103 ? 63.496 -41.459 -24.375 1.00 45.59 103 LYS A O 1
ATOM 823 N N . ALA A 1 104 ? 64.151 -41.056 -22.244 1.00 47.09 104 ALA A N 1
ATOM 824 C CA . ALA A 1 104 ? 65.588 -41.284 -22.302 1.00 47.09 104 ALA A CA 1
ATOM 825 C C . ALA A 1 104 ? 66.056 -41.419 -20.852 1.00 47.09 104 ALA A C 1
ATOM 827 O O . ALA A 1 104 ? 65.633 -40.560 -20.045 1.00 47.09 104 ALA A O 1
#

Solvent-accessible surface area (backbone atoms only — not comparable to full-atom values): 6397 Å² total; per-residue (Å²): 80,36,69,66,57,49,19,64,56,28,72,49,56,62,70,57,56,55,51,51,52,52,51,34,36,75,70,63,80,38,57,85,81,67,41,55,46,79,44,79,78,49,102,90,40,68,44,62,26,42,37,70,68,50,55,52,53,45,24,76,68,47,93,36,73,32,14,50,53,49,43,48,53,52,49,51,54,61,53,57,79,62,61,66,85,82,77,81,82,79,82,81,82,74,92,67,77,85,75,93,75,86,89,132

Radius of gyration: 26.2 Å; Cα contacts (8 Å, |Δi|>4): 90; chains: 1; bounding box: 78×52×54 Å

Mean predicted aligned error: 11.32 Å